Protein AF-A0A834SQZ0-F1 (afdb_monomer_lite)

Sequence (87 aa):
MAAYKVKLIGPDGKENEFEAPDDTYILDAAENAGMELPYSCRVSGSVDQSDGSFLDDNQMKDGYLLTCVSYPTSDLVIHTHKENDLY

InterPro domains:
  IPR001041 2Fe-2S ferredoxin-type iron-sulfur binding domain [PF00111] (11-73)
  IPR001041 2Fe-2S ferredoxin-type iron-sulfur binding domain [PS51085] (4-84)
  IPR001041 2Fe-2S ferredoxin-type iron-sulfur binding domain [cd00207] (6-79)
  IPR010241 Ferredoxin [2Fe-2S], plant and bacteria [TIGR02008] (2-87)
  IPR012675 Beta-grasp domain superfamily [G3DSA:3.10.20.30] (1-87)
  IPR036010 2Fe-2S ferredoxin-like superfamily [SSF54292] (3-84)

Organism: NCBI:txid362788

Structure (mmCIF, N/CA/C/O backbone):
data_AF-A0A834SQZ0-F1
#
_entry.id   AF-A0A834SQZ0-F1
#
loop_
_atom_site.group_PDB
_atom_site.id
_atom_site.type_symbol
_atom_site.label_atom_id
_atom_site.label_alt_id
_atom_site.label_comp_id
_atom_site.label_asym_id
_atom_site.label_entity_id
_atom_site.label_seq_id
_atom_site.pdbx_PDB_ins_code
_atom_site.Cartn_x
_atom_site.Cartn_y
_atom_site.Cartn_z
_atom_site.occupancy
_atom_site.B_iso_or_equiv
_atom_site.auth_seq_id
_atom_site.auth_comp_id
_atom_site.auth_asym_id
_atom_site.auth_atom_id
_atom_site.pdbx_PDB_model_num
ATOM 1 N N . MET A 1 1 ? 7.153 -12.426 -12.682 1.00 63.19 1 MET A N 1
ATOM 2 C CA . MET A 1 1 ? 6.334 -11.359 -12.091 1.00 63.19 1 MET A CA 1
ATOM 3 C C . MET A 1 1 ? 5.618 -11.982 -10.924 1.00 63.19 1 MET A C 1
ATOM 5 O O . MET A 1 1 ? 4.903 -12.963 -11.129 1.00 63.19 1 MET A O 1
ATOM 9 N N . ALA A 1 2 ? 5.945 -11.535 -9.718 1.00 82.44 2 ALA A N 1
ATOM 10 C CA . ALA A 1 2 ? 5.167 -11.885 -8.542 1.00 82.44 2 ALA A CA 1
ATOM 11 C C . ALA A 1 2 ? 3.972 -10.927 -8.471 1.00 82.44 2 ALA A C 1
ATOM 13 O O . ALA A 1 2 ? 4.081 -9.765 -8.847 1.00 82.44 2 ALA A O 1
ATOM 14 N N . ALA A 1 3 ? 2.826 -11.421 -8.025 1.00 85.94 3 ALA A N 1
ATOM 15 C CA . ALA A 1 3 ? 1.688 -10.582 -7.688 1.00 85.94 3 ALA A CA 1
ATOM 16 C C . ALA A 1 3 ? 1.399 -10.792 -6.208 1.00 85.94 3 ALA A C 1
ATOM 18 O O . ALA A 1 3 ? 1.443 -11.926 -5.724 1.00 85.94 3 ALA A O 1
ATOM 19 N N . TYR A 1 4 ? 1.133 -9.699 -5.508 1.00 88.69 4 TYR A N 1
ATOM 20 C CA . TYR A 1 4 ? 0.840 -9.710 -4.087 1.00 88.69 4 TYR A CA 1
ATOM 21 C C . TYR A 1 4 ? -0.593 -9.283 -3.843 1.00 88.69 4 TYR A C 1
ATOM 23 O O . TYR A 1 4 ? -1.160 -8.460 -4.571 1.00 88.69 4 TYR A O 1
ATOM 31 N N . LYS A 1 5 ? -1.188 -9.841 -2.794 1.00 89.00 5 LYS A N 1
ATOM 32 C CA . LYS A 1 5 ? -2.548 -9.504 -2.412 1.00 89.00 5 LYS A CA 1
ATOM 33 C C . LYS A 1 5 ? -2.541 -8.220 -1.594 1.00 89.00 5 LYS A C 1
ATOM 35 O O . LYS A 1 5 ? -1.946 -8.158 -0.519 1.00 89.00 5 LYS A O 1
ATOM 40 N N . VAL A 1 6 ? -3.250 -7.208 -2.079 1.00 87.56 6 VAL A N 1
ATOM 41 C CA . VAL A 1 6 ? -3.395 -5.925 -1.396 1.00 87.56 6 VAL A CA 1
ATOM 42 C C . VAL A 1 6 ? -4.834 -5.767 -0.931 1.00 87.56 6 VAL A C 1
ATOM 44 O O . VAL A 1 6 ? -5.774 -5.790 -1.725 1.00 87.56 6 VAL A O 1
ATOM 47 N N . LYS A 1 7 ? -5.013 -5.603 0.380 1.00 88.44 7 LYS A N 1
ATOM 48 C CA . LYS A 1 7 ? -6.293 -5.252 0.997 1.00 88.44 7 LYS A CA 1
ATOM 49 C C . LYS A 1 7 ? -6.308 -3.767 1.329 1.00 88.44 7 LYS A C 1
ATOM 51 O O . LYS A 1 7 ? -5.436 -3.300 2.044 1.00 88.44 7 LYS A O 1
ATOM 56 N N . LEU A 1 8 ? -7.325 -3.043 0.890 1.00 84.62 8 LEU A N 1
ATOM 57 C CA . LEU A 1 8 ? -7.587 -1.652 1.242 1.00 84.62 8 LEU A CA 1
ATOM 58 C C . LEU A 1 8 ? -8.735 -1.590 2.236 1.00 84.62 8 LEU A C 1
ATOM 60 O O . LEU A 1 8 ? -9.801 -2.144 1.985 1.00 84.62 8 LEU A O 1
ATOM 64 N N . ILE A 1 9 ? -8.538 -0.870 3.327 1.00 84.19 9 ILE A N 1
ATOM 65 C CA . ILE A 1 9 ? -9.539 -0.607 4.350 1.00 84.19 9 ILE A CA 1
ATOM 66 C C . ILE A 1 9 ? -9.870 0.883 4.282 1.00 84.19 9 ILE A C 1
ATOM 68 O O . ILE A 1 9 ? -9.013 1.743 4.506 1.00 84.19 9 ILE A O 1
ATOM 72 N N . GLY A 1 10 ? -11.110 1.184 3.903 1.00 80.81 10 GLY A N 1
ATOM 73 C CA . GLY A 1 10 ? -11.663 2.535 3.871 1.00 80.81 10 GLY A CA 1
ATOM 74 C C . GLY A 1 10 ? -11.981 3.085 5.268 1.00 80.81 10 GLY A C 1
ATOM 75 O O . GLY A 1 10 ? -12.045 2.319 6.233 1.00 80.81 10 GLY A O 1
ATOM 76 N N . PRO A 1 11 ? -12.243 4.399 5.386 1.00 76.94 11 PRO A N 1
ATOM 77 C CA . PRO A 1 11 ? -12.615 5.038 6.653 1.00 76.94 11 PRO A CA 1
ATOM 78 C C . PRO A 1 11 ? -13.923 4.480 7.235 1.00 76.94 11 PRO A C 1
ATOM 80 O O . PRO A 1 11 ? -14.065 4.384 8.450 1.00 76.94 11 PRO A O 1
ATOM 83 N N . ASP A 1 12 ? -14.833 4.020 6.373 1.00 77.81 12 ASP A N 1
ATOM 84 C CA . ASP A 1 12 ? -16.107 3.404 6.762 1.00 77.81 12 ASP A CA 1
ATOM 85 C C . ASP A 1 12 ? -15.963 1.922 7.168 1.00 77.81 12 ASP A C 1
ATOM 87 O O . ASP A 1 12 ? -16.956 1.222 7.364 1.00 77.81 12 ASP A O 1
ATOM 91 N N . GLY A 1 13 ? -14.728 1.404 7.229 1.00 77.81 13 GLY A N 1
ATOM 92 C CA . GLY A 1 13 ? -14.438 -0.015 7.455 1.00 77.81 13 GLY A CA 1
ATOM 93 C C . GLY A 1 13 ? -14.681 -0.901 6.230 1.00 77.81 13 GLY A C 1
ATOM 94 O O . GLY A 1 13 ? -14.615 -2.123 6.333 1.00 77.81 13 GLY A O 1
ATOM 95 N N . LYS A 1 14 ? -14.964 -0.309 5.062 1.00 81.12 14 LYS A N 1
ATOM 96 C CA . LYS A 1 14 ? -15.138 -1.053 3.812 1.00 81.12 14 LYS A CA 1
ATOM 97 C C . LYS A 1 14 ? -13.801 -1.637 3.366 1.00 81.12 14 LYS A C 1
ATOM 99 O O . LYS A 1 14 ? -12.866 -0.893 3.080 1.00 81.12 14 LYS A O 1
ATOM 104 N N . GLU A 1 15 ? -13.741 -2.959 3.279 1.00 85.88 15 GLU A N 1
ATOM 105 C CA . GLU A 1 15 ? -12.572 -3.681 2.791 1.00 85.88 15 GLU A CA 1
ATOM 106 C C . GLU A 1 15 ? -12.709 -3.966 1.296 1.00 85.88 15 GLU A C 1
ATOM 108 O O . GLU A 1 15 ? -13.762 -4.405 0.833 1.00 85.88 15 GLU A O 1
ATOM 113 N N . ASN A 1 16 ? -11.640 -3.742 0.54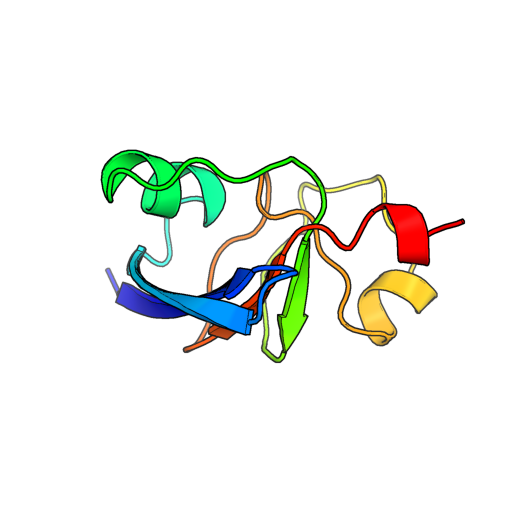1 1.00 84.62 16 ASN A N 1
ATOM 114 C CA . ASN A 1 16 ? -11.535 -4.144 -0.854 1.00 84.62 16 ASN A CA 1
ATOM 115 C C . ASN A 1 16 ? -10.211 -4.882 -1.047 1.00 84.62 16 ASN A C 1
ATOM 117 O O . ASN A 1 16 ? -9.214 -4.515 -0.437 1.00 84.62 16 ASN A O 1
ATOM 121 N N . GLU A 1 17 ? -10.189 -5.922 -1.872 1.00 88.62 17 GLU A N 1
ATOM 122 C CA . GLU A 1 17 ? -8.985 -6.715 -2.124 1.00 88.62 17 GLU A CA 1
ATOM 123 C C . GLU A 1 17 ? -8.712 -6.773 -3.625 1.00 88.62 17 GLU A C 1
ATOM 125 O O . GLU A 1 17 ? -9.639 -6.956 -4.414 1.00 88.62 17 GLU A O 1
ATOM 130 N N . PHE A 1 18 ? -7.447 -6.628 -4.007 1.00 86.88 18 PHE A N 1
ATOM 131 C CA . PHE A 1 18 ? -6.989 -6.740 -5.388 1.00 86.88 18 PHE A CA 1
ATOM 132 C C . PHE A 1 18 ? -5.582 -7.345 -5.441 1.00 86.88 18 PHE A C 1
ATOM 134 O O . PHE A 1 18 ? -4.883 -7.423 -4.427 1.00 86.88 18 PHE A O 1
ATOM 141 N N . GLU A 1 19 ? -5.182 -7.808 -6.622 1.00 88.62 19 GLU A N 1
ATOM 142 C CA . GLU A 1 19 ? -3.818 -8.269 -6.874 1.00 88.62 19 GLU A CA 1
ATOM 143 C C . GLU A 1 19 ? -3.000 -7.130 -7.476 1.00 88.62 19 GLU A C 1
ATOM 145 O O . GLU A 1 19 ? -3.409 -6.513 -8.460 1.00 88.62 19 GLU A O 1
ATOM 150 N N . ALA A 1 20 ? -1.846 -6.858 -6.874 1.00 86.44 20 ALA A N 1
ATOM 151 C CA . ALA A 1 20 ? -0.906 -5.850 -7.333 1.00 86.44 20 ALA A CA 1
ATOM 152 C C . ALA A 1 20 ? 0.401 -6.535 -7.763 1.00 86.44 20 ALA A C 1
ATOM 154 O O . ALA A 1 20 ? 1.040 -7.197 -6.936 1.00 86.44 20 ALA A O 1
ATOM 155 N N . PRO A 1 21 ? 0.796 -6.421 -9.041 1.00 88.00 21 PRO A N 1
ATOM 156 C CA . PRO A 1 21 ? 2.102 -6.873 -9.504 1.00 88.00 21 PRO A CA 1
ATOM 157 C C . PRO A 1 21 ? 3.254 -6.177 -8.769 1.00 88.00 21 PRO A C 1
ATOM 159 O O . PRO A 1 21 ? 3.138 -5.020 -8.368 1.00 88.00 21 PRO A O 1
ATOM 162 N N . ASP A 1 22 ? 4.382 -6.874 -8.639 1.00 83.81 22 ASP A N 1
ATOM 163 C CA . ASP A 1 22 ? 5.615 -6.364 -8.028 1.00 83.81 22 ASP A CA 1
ATOM 164 C C . ASP A 1 22 ? 6.279 -5.216 -8.810 1.00 83.81 22 ASP A C 1
ATOM 166 O O . ASP A 1 22 ? 7.114 -4.500 -8.264 1.00 83.81 22 ASP A O 1
ATOM 170 N N . ASP A 1 23 ? 5.886 -5.017 -10.068 1.00 85.00 23 ASP A N 1
ATOM 171 C CA . ASP A 1 23 ? 6.381 -3.987 -10.985 1.00 85.00 23 ASP A CA 1
ATOM 172 C C . ASP A 1 23 ? 5.374 -2.855 -11.259 1.00 85.00 23 ASP A C 1
ATOM 174 O O . ASP A 1 23 ? 5.608 -2.015 -12.127 1.00 85.00 23 ASP A O 1
ATOM 178 N N . THR A 1 24 ? 4.250 -2.824 -10.539 1.00 81.56 24 THR A N 1
ATOM 179 C CA . THR A 1 24 ? 3.173 -1.845 -10.735 1.00 81.56 24 THR A CA 1
ATOM 180 C C . THR A 1 24 ? 2.906 -1.080 -9.441 1.00 81.56 24 THR A C 1
ATOM 182 O O . THR A 1 24 ? 2.911 -1.657 -8.352 1.00 81.56 24 THR A O 1
ATOM 185 N N . TYR A 1 25 ? 2.636 0.224 -9.543 1.00 80.56 25 TYR A N 1
ATOM 186 C CA . TYR A 1 25 ? 2.248 1.011 -8.377 1.00 80.56 25 TYR A CA 1
ATOM 187 C C . TYR A 1 25 ? 0.929 0.513 -7.786 1.00 80.56 25 TYR A C 1
ATOM 189 O O . TYR A 1 25 ? -0.020 0.188 -8.500 1.00 80.56 25 TYR A O 1
ATOM 197 N N . ILE A 1 26 ? 0.847 0.507 -6.456 1.00 82.56 26 ILE A N 1
ATOM 198 C CA . ILE A 1 26 ? -0.353 0.069 -5.729 1.00 82.56 26 ILE A CA 1
ATOM 199 C C . ILE A 1 26 ? -1.585 0.889 -6.140 1.00 82.56 26 ILE A C 1
ATOM 201 O O . ILE A 1 26 ? -2.673 0.327 -6.258 1.00 82.56 26 ILE A O 1
ATOM 205 N N . LEU A 1 27 ? -1.422 2.198 -6.371 1.00 79.75 27 LEU A N 1
ATOM 206 C CA . LEU A 1 27 ? -2.500 3.065 -6.851 1.00 79.75 27 LEU A CA 1
ATOM 207 C C . LEU A 1 27 ? -2.996 2.638 -8.240 1.00 79.75 27 LEU A C 1
ATOM 209 O O . LEU A 1 27 ? -4.187 2.400 -8.403 1.00 79.75 27 LEU A O 1
ATOM 213 N N . ASP A 1 28 ? -2.090 2.458 -9.200 1.00 80.50 28 ASP A N 1
ATOM 214 C CA . ASP A 1 28 ? -2.441 2.061 -10.569 1.00 80.50 28 ASP A CA 1
ATOM 215 C C . ASP A 1 28 ? -3.121 0.685 -10.599 1.00 80.50 28 ASP A C 1
ATOM 217 O O . ASP A 1 28 ? -4.084 0.460 -11.334 1.00 80.50 28 ASP A O 1
ATOM 221 N N . ALA A 1 29 ? -2.642 -0.257 -9.783 1.00 84.81 29 ALA A N 1
ATOM 222 C CA . ALA A 1 29 ? -3.253 -1.576 -9.655 1.00 84.81 29 ALA A CA 1
ATOM 223 C C . ALA A 1 29 ? -4.664 -1.501 -9.034 1.00 84.81 29 ALA A C 1
ATOM 225 O O . ALA A 1 29 ? -5.566 -2.217 -9.476 1.00 84.81 29 ALA A O 1
ATOM 226 N N . ALA A 1 30 ? -4.889 -0.600 -8.073 1.00 81.25 30 ALA A N 1
ATOM 227 C CA . ALA A 1 30 ? -6.212 -0.352 -7.503 1.00 81.25 30 ALA A CA 1
ATOM 228 C C . ALA A 1 30 ? -7.168 0.302 -8.520 1.00 81.25 30 ALA A C 1
ATOM 230 O O . ALA A 1 30 ? -8.309 -0.144 -8.660 1.00 81.25 30 ALA A O 1
ATOM 231 N N . GLU A 1 31 ? -6.701 1.295 -9.282 1.00 78.44 31 GLU A N 1
ATOM 232 C CA . GLU A 1 31 ? -7.492 1.957 -10.329 1.00 78.44 31 GLU A CA 1
ATOM 233 C C . GLU A 1 31 ? -7.887 0.980 -11.445 1.00 78.44 31 GLU A C 1
ATOM 235 O O . GLU A 1 31 ? -9.048 0.942 -11.859 1.00 78.44 31 GLU A O 1
ATOM 240 N N . ASN A 1 32 ? -6.963 0.113 -11.876 1.00 80.94 32 ASN A N 1
ATOM 241 C CA . ASN A 1 32 ? -7.251 -0.956 -12.839 1.00 80.94 32 ASN A CA 1
ATOM 242 C C . ASN A 1 32 ? -8.273 -1.975 -12.311 1.00 80.94 32 ASN A C 1
ATOM 244 O O . ASN A 1 32 ? -9.045 -2.539 -13.088 1.00 80.94 32 ASN A O 1
ATOM 248 N N . ALA A 1 33 ? -8.315 -2.194 -10.994 1.00 80.69 33 ALA A N 1
ATOM 249 C CA . ALA A 1 33 ? -9.332 -3.014 -10.340 1.00 80.69 33 ALA A CA 1
ATOM 250 C C . ALA A 1 33 ? -10.689 -2.290 -10.184 1.00 80.69 33 ALA A C 1
ATOM 252 O O . ALA A 1 33 ? -11.634 -2.865 -9.639 1.00 80.69 33 ALA A O 1
ATOM 253 N N . GLY A 1 34 ? -10.808 -1.046 -10.666 1.00 75.62 34 GLY A N 1
ATOM 254 C CA . GLY A 1 34 ? -12.013 -0.224 -10.568 1.00 75.62 34 GLY A CA 1
ATOM 255 C C . GLY A 1 34 ? -12.197 0.439 -9.202 1.00 75.62 34 GLY A C 1
ATOM 256 O O . GLY A 1 34 ? -13.327 0.773 -8.840 1.00 75.62 34 GLY A O 1
ATOM 257 N N . MET A 1 35 ? -11.121 0.593 -8.423 1.00 72.12 35 MET A N 1
ATOM 258 C CA . MET A 1 35 ? -11.136 1.262 -7.122 1.00 72.12 35 MET A CA 1
ATOM 259 C C . MET A 1 35 ? -10.585 2.683 -7.251 1.00 72.12 35 MET A C 1
ATOM 261 O O . MET A 1 35 ? -9.457 2.876 -7.688 1.00 72.12 35 MET A O 1
ATOM 265 N N . GLU A 1 36 ? -11.353 3.680 -6.814 1.00 66.94 36 GLU A N 1
ATOM 266 C CA . GLU A 1 36 ? -10.863 5.054 -6.676 1.00 66.94 36 GLU A CA 1
ATOM 267 C C . GLU A 1 36 ? -10.287 5.248 -5.268 1.00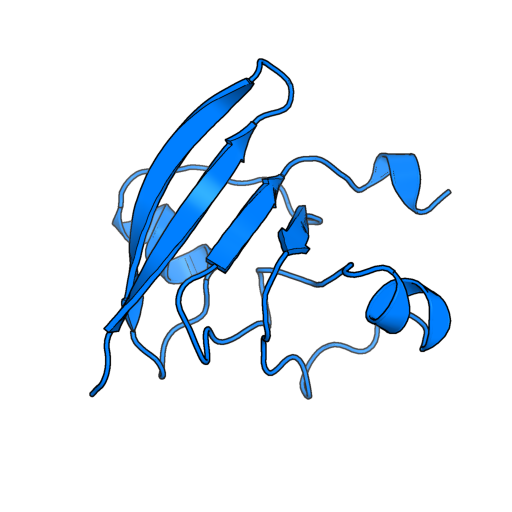 66.94 36 GLU A C 1
ATOM 269 O O . GLU A 1 36 ? -10.998 5.106 -4.269 1.00 66.94 36 GLU A O 1
ATOM 274 N N . LEU A 1 37 ? -8.991 5.559 -5.183 1.00 63.88 37 LEU A N 1
ATOM 275 C CA . LEU A 1 37 ? -8.305 5.845 -3.926 1.00 63.88 37 LEU A CA 1
ATOM 276 C C . LEU A 1 37 ? -7.892 7.313 -3.851 1.00 63.88 37 LEU A C 1
ATOM 278 O O . LEU A 1 37 ? -7.366 7.844 -4.828 1.00 63.88 37 LEU A O 1
ATOM 282 N N . PRO A 1 38 ? -8.041 7.972 -2.692 1.00 62.78 38 PRO A N 1
ATOM 283 C CA . PRO A 1 38 ? -7.407 9.261 -2.482 1.00 62.78 38 PRO A CA 1
ATOM 284 C C . PRO A 1 38 ? -5.891 9.105 -2.323 1.00 62.78 38 PRO A C 1
ATOM 286 O O . PRO A 1 38 ? -5.378 8.086 -1.845 1.00 62.78 38 PRO A O 1
ATOM 289 N N . TYR A 1 39 ? -5.176 10.171 -2.660 1.00 52.47 39 TYR A N 1
ATOM 290 C CA . TYR A 1 39 ? -3.763 10.322 -2.344 1.00 52.47 39 TYR A CA 1
ATOM 291 C C . TYR A 1 39 ? -3.585 10.379 -0.810 1.00 52.47 39 TYR A C 1
ATOM 293 O O . TYR A 1 39 ? -4.356 11.052 -0.138 1.00 52.47 39 TYR A O 1
ATOM 301 N N . SER A 1 40 ? -2.576 9.675 -0.268 1.00 52.84 40 SER A N 1
ATOM 302 C CA . SER A 1 40 ? -2.250 9.511 1.172 1.00 52.84 40 SER A CA 1
ATOM 303 C C . SER A 1 40 ? -2.982 8.373 1.919 1.00 52.84 40 SER A C 1
ATOM 305 O O . SER A 1 40 ? -4.096 8.505 2.439 1.00 52.84 40 SER A O 1
ATOM 307 N N . CYS A 1 41 ? -2.318 7.212 2.003 1.00 55.78 41 CYS A N 1
ATOM 308 C CA . CYS A 1 41 ? -2.814 6.002 2.667 1.00 55.78 41 CYS A CA 1
ATOM 309 C C . CYS A 1 41 ? -1.722 5.376 3.560 1.00 55.78 41 CYS A C 1
ATOM 311 O O . CYS A 1 41 ? -0.550 5.372 3.215 1.00 55.78 41 CYS A O 1
ATOM 313 N N . ARG A 1 42 ? -2.098 4.806 4.706 1.00 48.22 42 ARG A N 1
ATOM 314 C CA . ARG A 1 42 ? -1.224 4.094 5.659 1.00 48.22 42 ARG A CA 1
ATOM 315 C C . ARG A 1 42 ? -1.234 2.590 5.363 1.00 48.22 42 ARG A C 1
ATOM 317 O O . ARG A 1 42 ? -2.263 2.082 4.943 1.00 48.22 42 ARG A O 1
ATOM 324 N N . VAL A 1 43 ? -0.163 1.838 5.616 1.00 46.75 43 VAL A N 1
ATOM 325 C CA . VAL A 1 43 ? -0.124 0.374 5.384 1.00 46.75 43 VAL A CA 1
ATOM 326 C C . VAL A 1 43 ? 0.483 -0.356 6.564 1.00 46.75 43 VAL A C 1
ATOM 328 O O . VAL A 1 43 ? 1.418 0.104 7.207 1.00 46.75 43 VAL A O 1
ATOM 331 N N . SER A 1 44 ? -0.030 -1.551 6.812 1.00 41.41 44 SER A N 1
ATOM 332 C CA . SER A 1 44 ? 0.683 -2.620 7.495 1.00 41.41 44 SER A CA 1
ATOM 333 C C . SER A 1 44 ? 1.262 -3.586 6.454 1.00 41.41 44 SER A C 1
ATOM 335 O O . SER A 1 44 ? 0.508 -4.232 5.721 1.00 41.41 44 SER A O 1
ATOM 337 N N . GLY A 1 45 ? 2.595 -3.640 6.370 1.00 55.06 45 GLY A N 1
ATOM 338 C CA . GLY A 1 45 ? 3.367 -4.445 5.415 1.00 55.06 45 GLY A CA 1
ATOM 339 C C . GLY A 1 45 ? 4.636 -3.720 4.936 1.00 55.06 45 GLY A C 1
ATOM 340 O O . GLY A 1 45 ? 4.984 -2.680 5.492 1.00 55.06 45 GLY A O 1
ATOM 341 N N . SER A 1 46 ? 5.344 -4.268 3.943 1.00 54.91 46 SER A N 1
ATOM 342 C CA . SER A 1 46 ? 6.589 -3.687 3.408 1.00 54.91 46 SER A CA 1
ATOM 343 C C . SER A 1 46 ? 6.411 -3.240 1.959 1.00 54.91 46 SER A C 1
ATOM 345 O O . SER A 1 46 ? 5.994 -4.019 1.100 1.00 54.91 46 SER A O 1
ATOM 347 N N . VAL A 1 47 ? 6.754 -1.985 1.683 1.00 62.16 47 VAL A N 1
ATOM 348 C CA . VAL A 1 47 ? 6.714 -1.389 0.344 1.00 62.16 47 VAL A CA 1
ATOM 349 C C . VAL A 1 47 ? 8.064 -0.777 0.002 1.00 62.16 47 VAL A C 1
ATOM 351 O O . VAL A 1 47 ? 8.763 -0.297 0.896 1.00 62.16 47 VAL A O 1
ATOM 354 N N . ASP A 1 48 ? 8.422 -0.786 -1.279 1.00 67.31 48 ASP A N 1
ATOM 355 C CA . ASP A 1 48 ? 9.505 0.057 -1.784 1.00 67.31 48 ASP A CA 1
ATOM 356 C C . ASP A 1 48 ? 8.916 1.401 -2.217 1.00 67.31 48 ASP A C 1
ATOM 358 O O . ASP A 1 48 ? 8.076 1.443 -3.115 1.00 67.31 48 ASP A O 1
ATOM 362 N N . GLN A 1 49 ? 9.326 2.475 -1.541 1.00 59.53 49 GLN A N 1
ATOM 363 C CA . GLN A 1 49 ? 8.897 3.852 -1.804 1.00 59.53 49 GLN A CA 1
ATOM 364 C C . GLN A 1 49 ? 10.085 4.791 -2.042 1.00 59.53 49 GLN A C 1
ATOM 366 O O . GLN A 1 49 ? 10.019 5.978 -1.729 1.00 59.53 49 GLN A O 1
ATOM 371 N N . SER A 1 50 ? 11.187 4.258 -2.577 1.00 65.19 50 SER A N 1
ATOM 372 C CA . SER A 1 50 ? 12.433 4.998 -2.833 1.00 65.19 50 SER A CA 1
ATOM 373 C C . SER A 1 50 ? 12.252 6.266 -3.689 1.00 65.19 50 SER A C 1
ATOM 375 O O . SER A 1 50 ? 13.069 7.181 -3.604 1.00 65.19 50 SER A O 1
ATOM 377 N N . ASP A 1 51 ? 11.169 6.343 -4.468 1.00 60.00 51 ASP A N 1
ATOM 378 C CA . ASP A 1 51 ? 10.822 7.488 -5.319 1.00 60.00 51 ASP A CA 1
ATOM 379 C C . ASP A 1 51 ? 9.997 8.578 -4.596 1.00 60.00 51 ASP A C 1
ATOM 381 O O . ASP A 1 51 ? 9.756 9.657 -5.143 1.00 60.00 51 ASP A O 1
ATOM 385 N N . GLY A 1 52 ? 9.555 8.328 -3.358 1.00 58.75 52 GLY A N 1
ATOM 386 C CA . GLY A 1 52 ? 8.763 9.254 -2.549 1.00 58.75 52 GLY A CA 1
ATOM 387 C C . GLY A 1 52 ? 9.613 10.119 -1.617 1.00 58.75 52 GLY A C 1
ATOM 388 O O . GLY A 1 52 ? 10.345 9.605 -0.781 1.00 58.75 52 GLY A O 1
ATOM 389 N N . SER A 1 53 ? 9.473 11.447 -1.696 1.00 61.34 53 SER A N 1
ATOM 390 C CA . SER A 1 53 ? 10.231 12.402 -0.862 1.00 61.34 53 SER A CA 1
ATOM 391 C C . SER A 1 53 ? 9.387 13.162 0.172 1.00 61.34 53 SER A C 1
ATOM 393 O O . SER A 1 53 ? 9.851 14.163 0.715 1.00 61.34 53 SER A O 1
ATOM 395 N N . PHE A 1 54 ? 8.121 12.778 0.373 1.00 65.88 54 PHE A N 1
ATOM 396 C CA . PHE A 1 54 ? 7.162 13.563 1.166 1.00 65.88 54 PHE A CA 1
ATOM 397 C C . PHE A 1 54 ? 7.069 13.137 2.637 1.00 65.88 54 PHE A C 1
ATOM 399 O O . PHE A 1 54 ? 6.732 13.963 3.478 1.00 65.88 54 PHE A O 1
ATOM 406 N N . LEU A 1 55 ? 7.361 11.872 2.951 1.00 68.62 55 LEU A N 1
ATOM 407 C CA . LEU A 1 55 ? 7.302 11.352 4.317 1.00 68.62 55 LEU A CA 1
ATOM 408 C C . LEU A 1 55 ? 8.678 11.414 4.979 1.00 68.62 55 LEU A C 1
ATOM 410 O O . LEU A 1 55 ? 9.686 11.093 4.350 1.00 68.62 55 LEU A O 1
ATOM 414 N N . ASP A 1 56 ? 8.713 11.796 6.253 1.00 77.44 56 ASP A N 1
ATOM 415 C CA . ASP A 1 56 ? 9.927 11.713 7.062 1.00 77.44 56 ASP A CA 1
ATOM 416 C C . ASP A 1 56 ? 10.178 10.290 7.599 1.00 77.44 56 ASP A C 1
ATOM 418 O O . ASP A 1 56 ? 9.302 9.420 7.598 1.00 77.44 56 ASP A O 1
ATOM 422 N N . ASP A 1 57 ? 11.395 10.039 8.090 1.00 75.38 57 ASP A N 1
ATOM 423 C CA . ASP A 1 57 ? 11.808 8.722 8.593 1.00 75.38 57 ASP A CA 1
ATOM 424 C C . ASP A 1 57 ? 10.935 8.186 9.739 1.00 75.38 57 ASP A C 1
ATOM 426 O O . ASP A 1 57 ? 10.870 6.971 9.938 1.00 75.38 57 ASP A O 1
ATOM 430 N N . ASN A 1 58 ? 10.294 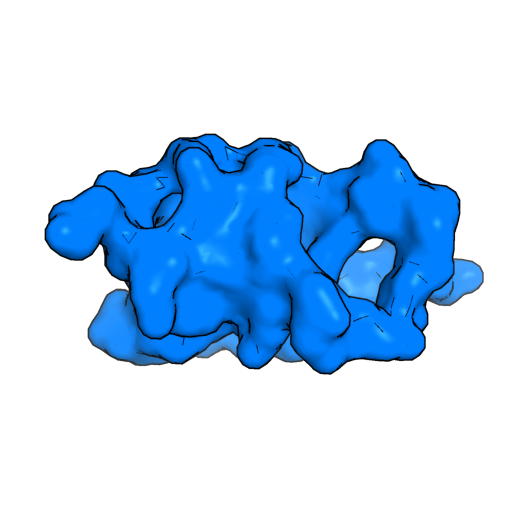9.056 10.525 1.00 78.19 58 ASN A N 1
ATOM 431 C CA . ASN A 1 58 ? 9.429 8.629 11.623 1.00 78.19 58 ASN A CA 1
ATOM 432 C C . ASN A 1 58 ? 8.059 8.211 11.092 1.00 78.19 58 ASN A C 1
ATOM 434 O O . ASN A 1 58 ? 7.566 7.151 11.465 1.00 78.19 58 ASN A O 1
ATOM 438 N N . GLN A 1 59 ? 7.497 8.971 10.152 1.00 74.38 59 GLN A N 1
ATOM 439 C CA . GLN A 1 59 ? 6.259 8.611 9.462 1.00 74.38 59 GLN A CA 1
ATOM 440 C C . GLN A 1 59 ? 6.414 7.280 8.711 1.00 74.38 59 GLN A C 1
ATOM 442 O O . GLN A 1 59 ? 5.545 6.411 8.794 1.00 74.38 59 GLN A O 1
ATOM 447 N N . MET A 1 60 ? 7.558 7.058 8.056 1.00 74.12 60 MET A N 1
ATOM 448 C CA . MET A 1 60 ? 7.858 5.768 7.425 1.00 74.12 60 MET A CA 1
ATOM 449 C C . MET A 1 60 ? 7.941 4.623 8.448 1.00 74.12 60 MET A C 1
ATOM 451 O O . MET A 1 60 ? 7.412 3.538 8.206 1.00 74.12 60 MET A O 1
ATOM 455 N N . LYS A 1 61 ? 8.548 4.853 9.623 1.00 75.62 61 LYS A N 1
ATOM 456 C CA . LYS A 1 61 ? 8.597 3.859 10.716 1.00 75.62 61 LYS A CA 1
ATOM 457 C C . LYS A 1 61 ? 7.227 3.564 11.327 1.00 75.62 61 LYS A C 1
ATOM 459 O O . LYS A 1 61 ? 6.991 2.432 11.743 1.00 75.62 61 LYS A O 1
ATOM 464 N N . ASP A 1 62 ? 6.328 4.542 11.342 1.00 77.19 62 ASP A N 1
ATOM 465 C CA . ASP A 1 62 ? 4.957 4.406 11.850 1.00 77.19 62 ASP A CA 1
ATOM 466 C C . ASP A 1 62 ? 4.001 3.700 10.859 1.00 77.19 62 ASP A C 1
ATOM 468 O O . ASP A 1 62 ? 2.812 3.491 11.161 1.00 77.19 62 ASP A O 1
ATOM 472 N N . GLY A 1 63 ? 4.525 3.299 9.692 1.00 77.00 63 GLY A N 1
ATOM 473 C CA . GLY A 1 63 ? 3.816 2.552 8.651 1.00 77.00 63 GLY A CA 1
ATOM 474 C C . GLY A 1 63 ? 3.072 3.431 7.643 1.00 77.00 63 GLY A C 1
ATOM 475 O O . GLY A 1 63 ? 2.139 2.960 6.989 1.00 77.00 63 GLY A O 1
ATOM 476 N N . TYR A 1 64 ? 3.418 4.715 7.525 1.00 78.25 64 TYR A N 1
ATOM 477 C CA . TYR A 1 64 ? 2.892 5.559 6.452 1.00 78.25 64 TYR A CA 1
ATOM 478 C C . TYR A 1 64 ? 3.670 5.342 5.153 1.00 78.25 64 TYR A C 1
ATOM 480 O O . TYR A 1 64 ? 4.885 5.142 5.160 1.00 78.25 64 TYR A O 1
ATOM 488 N N . LEU A 1 65 ? 2.956 5.419 4.032 1.00 79.50 65 LEU A N 1
ATOM 489 C CA . LEU A 1 65 ? 3.540 5.434 2.691 1.00 79.50 65 LEU A CA 1
ATOM 490 C C . LEU A 1 65 ? 2.696 6.261 1.733 1.00 79.50 65 LEU A C 1
ATOM 492 O O . LEU A 1 65 ? 1.588 6.707 2.028 1.00 79.50 65 LEU A O 1
ATOM 496 N N . LEU A 1 66 ? 3.235 6.415 0.536 1.00 77.88 66 LEU A N 1
ATOM 497 C CA . LEU A 1 66 ? 2.574 7.054 -0.582 1.00 77.88 66 LEU A CA 1
ATOM 498 C C . LEU A 1 66 ? 2.215 5.984 -1.613 1.00 77.88 66 LEU A C 1
ATOM 500 O O . LEU A 1 66 ? 3.077 5.502 -2.344 1.00 77.88 66 LEU A O 1
ATOM 504 N N . THR A 1 67 ? 0.939 5.611 -1.696 1.00 74.69 67 THR A N 1
ATOM 505 C CA . THR A 1 67 ? 0.447 4.575 -2.628 1.00 74.69 67 THR A CA 1
ATOM 506 C C . THR A 1 67 ? 0.717 4.888 -4.101 1.00 74.69 67 THR A C 1
ATOM 508 O O . THR A 1 67 ? 0.793 3.965 -4.906 1.00 74.69 67 THR A O 1
ATOM 511 N N . CYS A 1 68 ? 0.899 6.166 -4.447 1.00 76.44 68 CYS A N 1
ATOM 512 C CA . CYS A 1 68 ? 1.233 6.627 -5.796 1.00 76.44 68 CYS A CA 1
ATOM 513 C C . CYS A 1 68 ? 2.674 6.326 -6.237 1.00 76.44 68 CYS A C 1
ATOM 515 O O . CYS A 1 68 ? 2.963 6.429 -7.421 1.00 76.44 68 CYS A O 1
ATOM 517 N N . VAL A 1 69 ? 3.571 5.989 -5.307 1.00 75.00 69 VAL A N 1
ATOM 518 C CA . VAL A 1 69 ? 4.995 5.716 -5.586 1.00 75.00 69 VAL A CA 1
ATOM 519 C C . VAL A 1 69 ? 5.499 4.479 -4.839 1.00 75.00 69 VAL A C 1
ATOM 521 O O . VAL A 1 69 ? 6.696 4.323 -4.624 1.00 75.00 69 VAL A O 1
ATOM 524 N N . SER A 1 70 ? 4.582 3.619 -4.393 1.00 79.81 70 SER A N 1
ATOM 525 C CA . SER A 1 70 ? 4.909 2.422 -3.618 1.00 79.81 70 SER A CA 1
ATOM 526 C C . SER A 1 70 ? 4.670 1.159 -4.432 1.00 79.81 70 SER A C 1
ATOM 528 O O . SER A 1 70 ? 3.575 0.978 -4.974 1.00 79.81 70 SER A O 1
ATOM 530 N N . TYR A 1 71 ? 5.661 0.269 -4.436 1.00 81.19 71 TYR A N 1
ATOM 531 C CA . TYR A 1 71 ? 5.554 -1.082 -4.989 1.00 81.19 71 TYR A CA 1
ATOM 532 C C . TYR A 1 71 ? 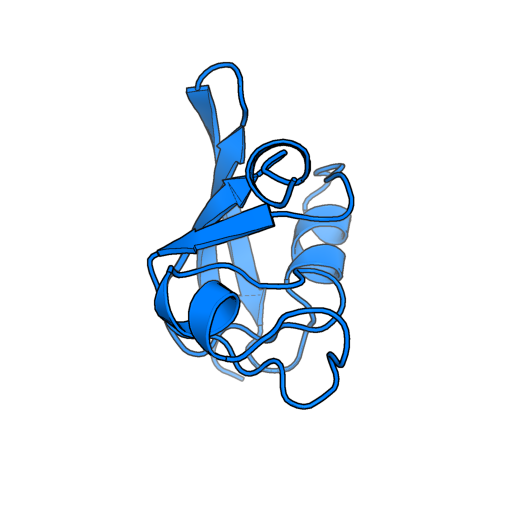5.333 -2.113 -3.876 1.00 81.19 71 TYR A C 1
ATOM 534 O O . TYR A 1 71 ? 5.976 -2.030 -2.819 1.00 81.19 71 TYR A O 1
ATOM 542 N N . PRO A 1 72 ? 4.446 -3.102 -4.078 1.00 83.00 72 PRO A N 1
ATOM 543 C CA . PRO A 1 72 ? 4.240 -4.160 -3.103 1.00 83.00 72 PRO A CA 1
ATOM 544 C C . PRO A 1 72 ? 5.417 -5.147 -3.121 1.00 83.00 72 PRO A C 1
ATOM 546 O O . PRO A 1 72 ? 5.830 -5.617 -4.176 1.00 83.00 72 PRO A O 1
ATOM 549 N N . THR A 1 73 ? 5.940 -5.501 -1.944 1.00 83.75 73 THR A N 1
ATOM 550 C CA . THR A 1 73 ? 6.992 -6.539 -1.812 1.00 83.75 73 THR A CA 1
ATOM 551 C C . THR A 1 73 ? 6.517 -7.791 -1.067 1.00 83.75 73 THR A C 1
ATOM 553 O O . THR A 1 73 ? 7.253 -8.769 -0.937 1.00 83.75 73 THR A O 1
ATOM 556 N N . SER A 1 74 ? 5.282 -7.762 -0.572 1.00 87.12 74 SER A N 1
ATOM 557 C CA . SER A 1 74 ? 4.589 -8.841 0.127 1.00 87.12 74 SER A CA 1
ATOM 558 C C . SER A 1 74 ? 3.083 -8.569 0.104 1.00 87.12 74 SER A C 1
ATOM 560 O O . SER A 1 74 ? 2.653 -7.538 -0.409 1.00 87.12 74 SER A O 1
ATOM 562 N N . ASP A 1 75 ? 2.275 -9.470 0.664 1.00 85.94 75 ASP A N 1
ATOM 563 C CA . ASP A 1 75 ? 0.853 -9.197 0.889 1.00 85.94 75 ASP A CA 1
ATOM 564 C C . ASP A 1 75 ? 0.678 -8.042 1.893 1.00 85.94 75 ASP A C 1
ATOM 566 O O . ASP A 1 75 ? 1.316 -8.019 2.952 1.00 85.94 75 ASP A O 1
ATOM 570 N N . LEU A 1 76 ? -0.198 -7.085 1.571 1.00 84.62 76 LEU A N 1
ATOM 571 C CA . LEU A 1 76 ? -0.352 -5.824 2.304 1.00 84.62 76 LEU A CA 1
ATOM 572 C C . LEU A 1 76 ? -1.785 -5.609 2.785 1.00 84.62 76 LEU A C 1
ATOM 574 O O . LEU A 1 76 ? -2.750 -5.935 2.091 1.00 84.62 76 LEU A O 1
ATOM 578 N N . VAL A 1 77 ? -1.923 -4.947 3.935 1.00 86.00 77 VAL A N 1
ATOM 579 C CA . VAL A 1 77 ? -3.198 -4.370 4.385 1.00 86.00 77 VAL A CA 1
ATOM 580 C C . VAL A 1 77 ? -3.023 -2.865 4.565 1.00 86.00 77 VAL A C 1
ATOM 582 O O . VAL A 1 77 ? -2.228 -2.415 5.380 1.00 86.00 77 VAL A O 1
ATOM 585 N N . ILE A 1 78 ? -3.754 -2.079 3.786 1.00 83.69 78 ILE A N 1
ATOM 586 C CA . ILE A 1 78 ? -3.617 -0.633 3.619 1.00 83.69 78 ILE A CA 1
ATOM 587 C C . ILE A 1 78 ? -4.835 0.059 4.219 1.00 83.69 78 ILE A C 1
ATOM 589 O O . ILE A 1 78 ? -5.947 -0.101 3.730 1.00 83.69 78 ILE A O 1
ATOM 593 N N . HIS A 1 79 ? -4.639 0.878 5.242 1.00 82.75 79 HIS A N 1
ATOM 594 C CA . HIS A 1 79 ? -5.643 1.813 5.734 1.00 82.75 79 HIS A CA 1
ATOM 595 C C . HIS A 1 79 ? -5.595 3.109 4.928 1.00 82.75 79 HIS A C 1
ATOM 597 O O . HIS A 1 79 ? -4.678 3.917 5.045 1.00 82.75 79 HIS A O 1
ATOM 603 N N . THR A 1 80 ? -6.608 3.317 4.106 1.00 81.88 80 THR A N 1
ATOM 604 C CA . THR A 1 80 ? -6.683 4.463 3.196 1.00 81.88 80 THR A CA 1
ATOM 605 C C . THR A 1 80 ? -7.219 5.711 3.905 1.00 81.88 80 THR A C 1
ATOM 607 O O . THR A 1 80 ? -7.734 5.605 5.018 1.00 81.88 80 THR A O 1
ATOM 610 N N . 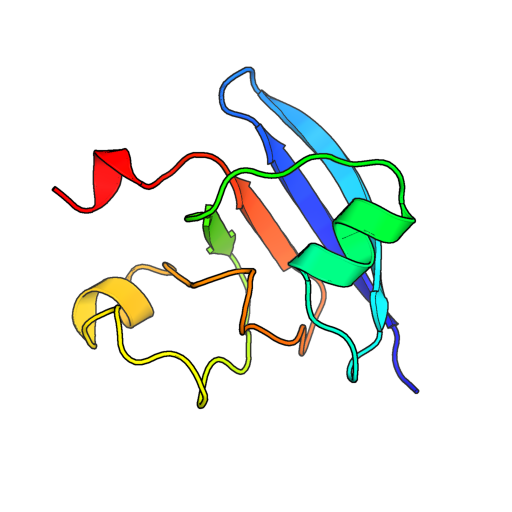HIS A 1 81 ? -7.130 6.888 3.270 1.00 78.94 81 HIS A N 1
ATOM 611 C CA . HIS A 1 81 ? -7.672 8.153 3.804 1.00 78.94 81 HIS A CA 1
ATOM 612 C C . HIS A 1 81 ? -7.028 8.579 5.136 1.00 78.94 81 HIS A C 1
ATOM 614 O O . HIS A 1 81 ? -7.707 9.013 6.068 1.00 78.94 81 HIS A O 1
ATOM 620 N N . LYS A 1 82 ? -5.705 8.420 5.244 1.00 75.44 82 LYS A N 1
ATOM 621 C CA . LYS A 1 82 ? -4.949 8.672 6.480 1.00 75.44 82 LYS A CA 1
ATOM 622 C C . LYS A 1 82 ? -4.162 9.981 6.476 1.00 75.44 82 LYS A C 1
ATOM 624 O O . LYS A 1 82 ? -3.386 10.224 7.390 1.00 75.44 82 LYS A O 1
ATOM 629 N N . GLU A 1 83 ? -4.424 10.845 5.498 1.00 69.38 83 GLU A N 1
ATOM 630 C CA . GLU A 1 83 ? -3.803 12.166 5.366 1.00 69.38 83 GLU A CA 1
ATOM 631 C C . GLU A 1 83 ? -3.968 13.040 6.613 1.00 69.38 83 GLU A C 1
ATOM 633 O O . GLU A 1 83 ? -3.008 13.652 7.065 1.00 69.38 83 GLU A O 1
ATOM 638 N N . ASN A 1 84 ? -5.161 13.044 7.216 1.00 66.94 84 ASN A N 1
ATOM 639 C CA . ASN A 1 84 ? -5.427 13.821 8.428 1.00 66.94 84 ASN A CA 1
ATOM 640 C C . ASN A 1 84 ? -4.613 13.355 9.645 1.00 66.94 84 ASN A C 1
ATOM 642 O O . ASN A 1 84 ? -4.483 14.125 10.588 1.00 66.94 84 ASN A O 1
ATOM 646 N N . ASP A 1 85 ? -4.074 12.131 9.641 1.00 66.38 85 ASP A N 1
ATOM 647 C CA . ASP A 1 85 ? -3.233 11.626 10.733 1.00 66.38 85 ASP A CA 1
ATOM 648 C C . ASP A 1 85 ? -1.759 12.086 10.577 1.00 66.38 85 ASP A C 1
ATOM 650 O O . ASP A 1 85 ? -0.938 11.797 11.449 1.00 66.38 85 ASP A O 1
ATOM 654 N N . LEU A 1 86 ? -1.406 12.771 9.474 1.00 63.72 86 LEU A N 1
ATOM 655 C CA . LEU A 1 86 ? -0.064 13.317 9.206 1.00 63.72 86 LEU A CA 1
ATOM 656 C C . LEU A 1 86 ? 0.129 14.767 9.701 1.00 63.72 86 LEU A C 1
ATOM 658 O O . LEU A 1 86 ? 1.248 15.278 9.613 1.00 63.72 86 LEU A O 1
ATOM 662 N N . TYR A 1 87 ? -0.928 15.413 10.207 1.00 59.69 87 TYR A N 1
ATOM 663 C CA . TYR A 1 87 ? -0.936 16.774 10.769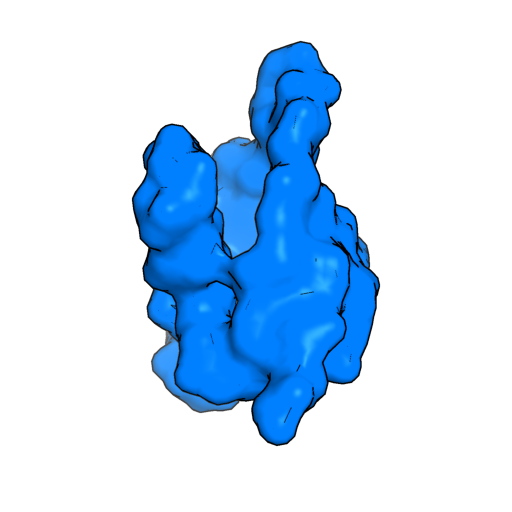 1.00 59.69 87 TYR A CA 1
ATOM 664 C C . TYR A 1 87 ? -1.174 16.759 12.282 1.00 59.69 87 TYR A C 1
ATOM 666 O O . TYR A 1 87 ? -0.573 17.617 12.970 1.00 59.69 87 TYR A O 1
#

Radius of gyration: 11.77 Å; chains: 1; bounding box: 28×29×25 Å

Foldseek 3Di:
DDWAKEWEQEPVRDIDIFIADQPHQQCVRCVVVVHDADWWKFKDADWDQVVDDPDDPVCVVVRTDTSRRTGHPYHMYIYGPCVVVVD

Secondary structure (DSSP, 8-state):
--EEEEEEE-TTS-EEEEEEETTS-HHHHHHHTT----S-EEEES-EE-TT--SS-HHHHHTTEE-GGG-EESS-EEEE---GGGG-

pLDDT: mean 75.02, std 11.19, range [41.41, 89.0]